Protein AF-A0A269XDC7-F1 (afdb_monomer)

Foldseek 3Di:
DDDDPDDDQLVRQDLVVLVVQLVVLVVVCVPPPDPDPVVVSVVSNVVSVVSNVSNVVD

Nearest PDB structures (foldseek):
  6q45-assembly2_P  TM=8.333E-01  e=8.097E-01  Fusobacterium nucleatum subsp. nucleatum ATCC 25586

Solvent-accessible surface area (backbone atoms only — not comparable to full-atom values): 3512 Å² total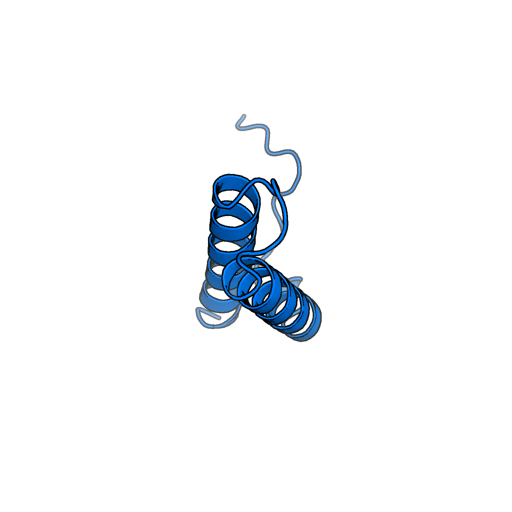; per-residue (Å²): 137,88,88,67,98,77,80,74,56,58,89,73,58,58,58,67,60,27,51,54,46,28,53,54,22,49,55,57,63,70,49,81,86,56,99,60,61,57,68,55,29,50,54,45,28,53,52,19,51,50,52,46,52,49,46,65,75,109

Sequence (58 aa):
SIIVQTAEAANEIDVERAKLAKSRAESHLENDDDNSDINRAKRALERANNRLRVAEFK

Secondary structure (DSSP, 8-state):
----SS---TTT--HHHHHHHHHHHHHHHH-TTS---HHHHHHHHHHHHHHHHHHHT-

Radius of gyration: 13.21 Å; Cα contacts (8 Å, |Δi|>4): 38; chains: 1; bounding box: 41×14×34 Å

Structure (mmCIF, N/CA/C/O backbone):
data_AF-A0A269XDC7-F1
#
_entry.id   AF-A0A269XDC7-F1
#
loop_
_atom_site.group_PDB
_atom_site.id
_atom_site.type_symbol
_atom_site.label_atom_id
_atom_site.label_alt_id
_atom_site.label_comp_id
_atom_site.label_asym_id
_atom_site.label_entity_id
_atom_site.label_seq_id
_atom_site.pdbx_PDB_ins_code
_atom_site.Cart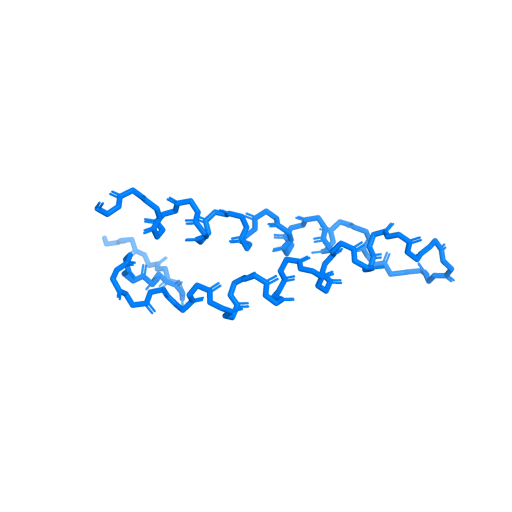n_x
_atom_site.Cartn_y
_atom_site.Cartn_z
_atom_site.occupancy
_atom_site.B_iso_or_equiv
_atom_site.auth_seq_id
_atom_site.auth_comp_id
_atom_site.auth_asym_id
_atom_site.auth_atom_id
_atom_site.pdbx_PDB_model_num
ATOM 1 N N . SER A 1 1 ? -28.790 1.355 -2.298 1.00 69.88 1 SER A N 1
ATOM 2 C CA . SER A 1 1 ? -27.743 0.548 -1.642 1.00 69.88 1 SER A CA 1
ATOM 3 C C . SER A 1 1 ? -26.470 0.691 -2.456 1.00 69.88 1 SER A C 1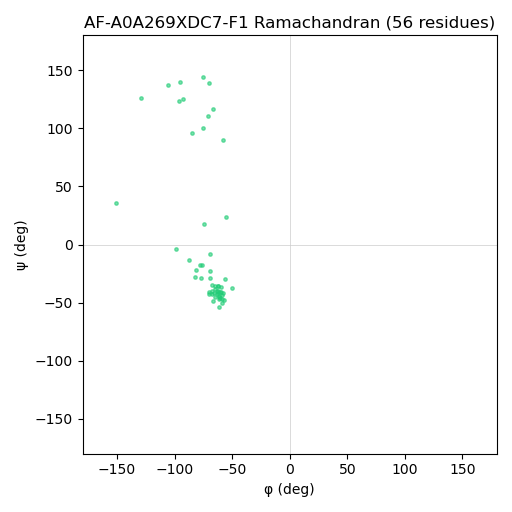
ATOM 5 O O . SER A 1 1 ? -26.548 0.701 -3.678 1.00 69.88 1 SER A O 1
ATOM 7 N N . ILE A 1 2 ? -25.322 0.888 -1.808 1.00 72.19 2 ILE A N 1
ATOM 8 C CA . ILE A 1 2 ? -24.026 0.957 -2.498 1.00 72.19 2 ILE A CA 1
ATOM 9 C C . ILE A 1 2 ? -23.447 -0.457 -2.494 1.00 72.19 2 ILE A C 1
ATOM 11 O O . ILE A 1 2 ? -23.357 -1.073 -1.436 1.00 72.19 2 ILE A O 1
ATOM 15 N N . ILE A 1 3 ? -23.105 -0.982 -3.670 1.00 68.44 3 ILE A N 1
ATOM 16 C CA . ILE A 1 3 ? -22.515 -2.316 -3.815 1.00 68.44 3 ILE A CA 1
ATOM 17 C C . ILE A 1 3 ? -21.004 -2.148 -3.896 1.00 68.44 3 ILE A C 1
ATOM 19 O O . ILE A 1 3 ? -20.500 -1.440 -4.766 1.00 68.44 3 ILE A O 1
ATOM 23 N N . VAL A 1 4 ? -20.284 -2.808 -2.993 1.00 70.31 4 VAL A N 1
ATOM 24 C CA . VAL A 1 4 ? -18.822 -2.787 -2.951 1.00 70.31 4 VAL A CA 1
ATOM 25 C C . VAL A 1 4 ? -18.335 -4.228 -2.891 1.00 70.31 4 VAL A C 1
ATOM 27 O O . VAL A 1 4 ? -18.778 -4.992 -2.041 1.00 70.31 4 VAL A O 1
ATOM 30 N N . GLN A 1 5 ? -17.448 -4.617 -3.808 1.00 66.69 5 GLN A N 1
ATOM 31 C CA . GLN A 1 5 ? -17.022 -6.016 -3.962 1.00 66.69 5 GLN A CA 1
ATOM 32 C C . GLN A 1 5 ? -16.029 -6.484 -2.884 1.00 66.69 5 GLN A C 1
ATOM 34 O O . GLN A 1 5 ? -15.845 -7.683 -2.711 1.00 66.69 5 GLN A O 1
ATOM 39 N N . THR A 1 6 ? -15.379 -5.558 -2.172 1.00 68.31 6 THR A N 1
ATOM 40 C CA . THR A 1 6 ? -14.273 -5.856 -1.240 1.00 68.31 6 THR A CA 1
ATOM 41 C C . THR A 1 6 ? -14.189 -4.848 -0.087 1.00 68.31 6 THR A C 1
ATOM 43 O O . THR A 1 6 ? -13.094 -4.428 0.285 1.00 68.31 6 THR A O 1
ATOM 46 N N . ALA A 1 7 ? -15.321 -4.353 0.419 1.00 67.44 7 ALA A N 1
ATOM 47 C CA . ALA A 1 7 ? -15.299 -3.479 1.592 1.00 67.44 7 ALA A CA 1
ATOM 48 C C . ALA A 1 7 ? -14.930 -4.309 2.832 1.00 67.44 7 ALA A C 1
ATOM 50 O O . ALA A 1 7 ? -15.703 -5.164 3.251 1.00 67.44 7 ALA A O 1
ATOM 51 N N . GLU A 1 8 ? -13.740 -4.071 3.377 1.00 70.44 8 GLU A N 1
ATOM 52 C CA . GLU A 1 8 ? -13.254 -4.666 4.626 1.00 70.44 8 GLU A CA 1
ATOM 53 C C . GLU A 1 8 ? -13.544 -3.690 5.780 1.00 70.44 8 GLU A C 1
ATOM 55 O O . GLU A 1 8 ? -13.393 -2.473 5.618 1.00 70.44 8 GLU A O 1
ATOM 60 N N . ALA A 1 9 ? -13.964 -4.194 6.944 1.00 75.62 9 ALA A N 1
ATOM 61 C CA . ALA A 1 9 ? -14.126 -3.361 8.131 1.00 75.62 9 ALA A CA 1
ATOM 62 C C . ALA A 1 9 ? -12.752 -3.024 8.738 1.00 75.62 9 ALA A C 1
ATOM 64 O O . ALA A 1 9 ? -11.850 -3.857 8.743 1.00 75.62 9 ALA A O 1
ATOM 65 N N . ALA A 1 10 ? -12.578 -1.813 9.283 1.00 76.12 10 ALA A N 1
ATOM 66 C CA . ALA A 1 10 ? -11.283 -1.339 9.798 1.00 76.12 10 ALA A CA 1
ATOM 67 C C . ALA A 1 10 ? -10.666 -2.264 10.866 1.00 76.12 10 ALA A C 1
ATOM 69 O O . ALA A 1 10 ? -9.450 -2.365 11.000 1.00 76.12 10 ALA A O 1
ATOM 70 N N . ASN A 1 11 ? -11.509 -2.962 11.628 1.00 77.75 11 ASN A N 1
ATOM 71 C CA . ASN A 1 11 ? -11.104 -3.928 12.642 1.00 77.75 11 ASN A CA 1
ATOM 72 C C . ASN A 1 11 ? -10.673 -5.294 12.099 1.00 77.75 11 ASN A C 1
ATOM 74 O O . ASN A 1 11 ? -10.015 -6.021 12.838 1.00 77.75 11 ASN A O 1
ATOM 78 N N . GLU A 1 12 ? -11.032 -5.619 10.862 1.00 82.06 12 GLU A N 1
ATOM 79 C CA . GLU A 1 12 ? -10.713 -6.875 10.179 1.00 82.06 12 GLU A CA 1
ATOM 80 C C . GLU A 1 12 ? -9.506 -6.732 9.239 1.00 82.06 12 GLU A C 1
ATOM 82 O O . GLU A 1 12 ? -9.058 -7.718 8.652 1.00 82.06 12 GLU A O 1
ATOM 87 N N . ILE A 1 13 ? -8.955 -5.518 9.100 1.00 82.50 13 ILE A N 1
ATOM 88 C CA . ILE A 1 13 ? -7.775 -5.272 8.271 1.00 82.50 13 ILE A CA 1
ATOM 89 C C . ILE A 1 13 ? -6.561 -5.982 8.877 1.00 82.50 13 ILE A C 1
ATOM 91 O O . ILE A 1 13 ? -6.072 -5.633 9.952 1.00 82.50 13 ILE A O 1
ATOM 95 N N . ASP A 1 14 ? -6.024 -6.939 8.124 1.00 86.56 14 ASP A N 1
ATOM 96 C CA . ASP A 1 14 ? -4.735 -7.564 8.401 1.00 86.56 14 ASP A CA 1
ATOM 97 C C . ASP A 1 14 ? -3.595 -6.603 8.015 1.00 86.56 14 ASP A C 1
ATOM 99 O O . ASP A 1 14 ? -3.237 -6.434 6.841 1.00 86.56 14 ASP A O 1
ATOM 103 N N . VAL A 1 15 ? -3.039 -5.945 9.033 1.00 87.50 15 VAL A N 1
ATOM 104 C CA . VAL A 1 15 ? -1.969 -4.947 8.905 1.00 87.50 15 VAL A CA 1
ATOM 105 C C . VAL A 1 15 ? -0.694 -5.556 8.318 1.00 87.50 15 VAL A C 1
ATOM 107 O O . VAL A 1 15 ? -0.049 -4.931 7.474 1.00 87.50 15 VAL A O 1
ATOM 110 N N . GLU A 1 16 ? -0.334 -6.777 8.710 1.00 88.25 16 GLU A N 1
ATOM 111 C CA . GLU A 1 16 ? 0.891 -7.433 8.239 1.00 88.25 16 GLU A CA 1
ATOM 112 C C . GLU A 1 16 ? 0.768 -7.814 6.762 1.00 88.25 16 GLU A C 1
ATOM 114 O O . GLU A 1 16 ? 1.674 -7.557 5.960 1.00 88.25 16 GLU A O 1
ATOM 119 N N . ARG A 1 17 ? -0.405 -8.305 6.349 1.00 87.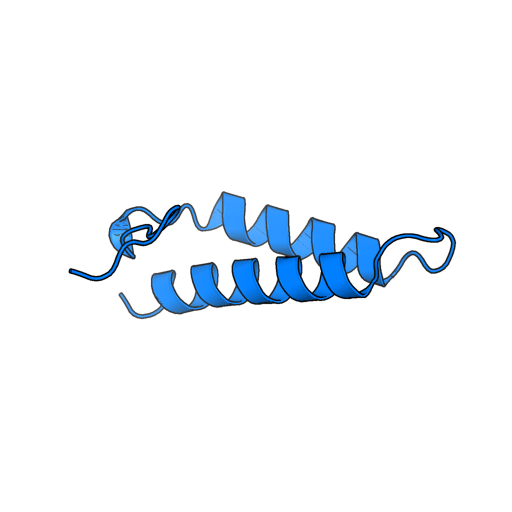50 17 ARG A N 1
ATOM 120 C CA . ARG A 1 17 ? -0.711 -8.526 4.932 1.00 87.50 17 ARG A CA 1
ATOM 121 C C . ARG A 1 17 ? -0.639 -7.231 4.121 1.00 87.50 17 ARG A C 1
ATOM 123 O O . ARG A 1 17 ? -0.131 -7.247 2.996 1.00 87.50 17 ARG A O 1
ATOM 130 N N . ALA A 1 18 ? -1.136 -6.118 4.662 1.00 88.81 18 ALA A N 1
ATOM 131 C CA . ALA A 1 18 ? -1.090 -4.822 3.989 1.00 88.81 18 ALA A CA 1
ATOM 132 C C . ALA A 1 18 ? 0.351 -4.289 3.848 1.00 88.81 18 ALA A C 1
ATOM 134 O O . ALA A 1 18 ? 0.713 -3.816 2.769 1.00 88.81 18 ALA A O 1
ATOM 135 N N . LYS A 1 19 ? 1.203 -4.446 4.872 1.00 90.62 19 LYS A N 1
ATOM 136 C CA . LYS A 1 19 ? 2.640 -4.112 4.802 1.00 90.62 19 LYS A CA 1
ATOM 137 C C . LYS A 1 19 ? 3.374 -4.940 3.749 1.00 90.62 19 LYS A C 1
ATOM 139 O O . LYS A 1 19 ? 4.118 -4.391 2.940 1.00 90.62 19 LYS A O 1
ATOM 144 N N . LEU A 1 20 ? 3.120 -6.247 3.705 1.00 91.69 20 LEU A N 1
ATOM 145 C CA . LEU A 1 20 ? 3.730 -7.137 2.717 1.00 91.69 20 LEU A CA 1
ATOM 146 C C . LEU A 1 20 ? 3.304 -6.773 1.285 1.00 91.69 20 LEU A C 1
ATOM 148 O O . LEU A 1 20 ? 4.116 -6.796 0.361 1.00 91.69 20 LEU A O 1
ATOM 152 N N . ALA A 1 21 ? 2.031 -6.416 1.091 1.00 89.75 21 ALA A N 1
ATOM 153 C CA . ALA A 1 21 ? 1.522 -5.957 -0.200 1.00 89.75 21 ALA A CA 1
ATOM 154 C C . ALA A 1 21 ? 2.160 -4.631 -0.640 1.00 89.75 21 ALA A C 1
ATOM 156 O O . ALA A 1 21 ? 2.464 -4.475 -1.822 1.00 89.75 21 ALA A O 1
ATOM 157 N N . LYS A 1 22 ? 2.389 -3.708 0.303 1.00 91.12 22 LYS A N 1
ATOM 158 C CA . LYS A 1 22 ? 3.107 -2.454 0.055 1.00 91.12 22 LYS A CA 1
ATOM 159 C C . LYS A 1 22 ? 4.540 -2.726 -0.406 1.00 91.12 22 LYS A C 1
ATOM 161 O O . LYS A 1 22 ? 4.891 -2.300 -1.497 1.00 91.12 22 LYS A O 1
ATOM 166 N N . SER A 1 23 ? 5.303 -3.515 0.352 1.00 90.94 23 SER A N 1
ATOM 167 C CA . SER A 1 23 ? 6.700 -3.834 0.022 1.00 90.94 23 SER A CA 1
ATOM 168 C C . SER A 1 23 ? 6.839 -4.490 -1.358 1.00 90.94 23 SER A C 1
ATOM 170 O O . SER A 1 23 ? 7.690 -4.091 -2.143 1.00 90.94 23 SER A O 1
ATOM 172 N N . ARG A 1 24 ? 5.946 -5.423 -1.719 1.00 88.75 24 ARG A N 1
ATOM 173 C CA . ARG A 1 24 ? 5.939 -6.018 -3.069 1.00 88.75 24 ARG A CA 1
ATOM 174 C C . ARG A 1 24 ? 5.668 -4.994 -4.170 1.00 88.75 24 ARG A C 1
ATOM 176 O O . ARG A 1 24 ? 6.288 -5.061 -5.226 1.00 88.75 24 ARG A O 1
ATOM 183 N N . ALA A 1 25 ? 4.727 -4.077 -3.943 1.00 88.06 25 ALA A N 1
ATOM 184 C CA . ALA A 1 25 ? 4.408 -3.029 -4.907 1.00 88.06 25 ALA A CA 1
ATOM 185 C C . ALA A 1 25 ? 5.559 -2.021 -5.062 1.00 88.06 25 ALA A C 1
ATOM 187 O O . ALA A 1 25 ? 5.786 -1.553 -6.172 1.00 88.06 25 ALA A O 1
ATOM 188 N N . GLU A 1 26 ? 6.292 -1.727 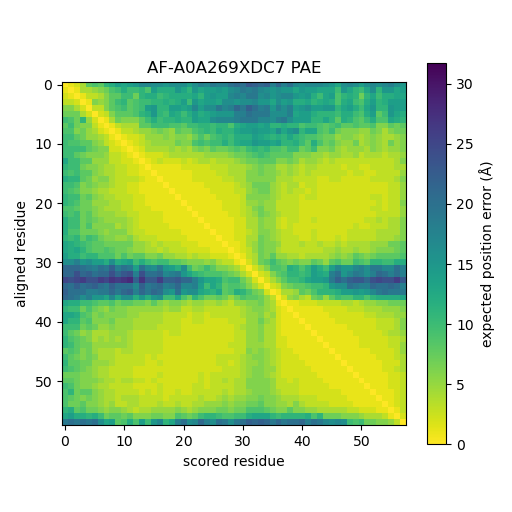-3.985 1.00 87.25 26 GLU A N 1
ATOM 189 C CA . GLU A 1 26 ? 7.506 -0.897 -4.005 1.00 87.25 26 GLU A CA 1
ATOM 190 C C . GLU A 1 26 ? 8.626 -1.586 -4.782 1.00 87.25 26 GLU A C 1
ATOM 192 O O . GLU A 1 26 ? 9.148 -1.004 -5.727 1.00 87.25 26 GLU A O 1
ATOM 197 N N . SER A 1 27 ? 8.906 -2.862 -4.501 1.00 87.25 27 SER A N 1
ATOM 198 C CA . SER A 1 27 ? 9.898 -3.621 -5.269 1.00 87.25 27 SER A CA 1
ATOM 199 C C . SER A 1 27 ? 9.533 -3.709 -6.754 1.00 87.25 27 SER A C 1
ATOM 201 O O . SER A 1 27 ? 10.409 -3.640 -7.604 1.00 87.25 27 SER A O 1
ATOM 203 N N . HIS A 1 28 ? 8.251 -3.829 -7.109 1.00 83.62 28 HIS A N 1
ATOM 204 C CA . HIS A 1 28 ? 7.823 -3.781 -8.514 1.00 83.62 28 HIS A CA 1
ATOM 205 C C . HIS A 1 28 ? 7.960 -2.399 -9.165 1.00 83.62 28 HIS A C 1
ATOM 207 O O . HIS A 1 28 ? 8.023 -2.332 -10.384 1.00 83.62 28 HIS A O 1
ATOM 213 N N . LEU A 1 29 ? 7.988 -1.312 -8.392 1.00 81.56 29 LEU A N 1
ATOM 214 C CA . LEU A 1 29 ? 8.241 0.033 -8.917 1.00 81.56 29 LEU A CA 1
ATOM 215 C C . LEU A 1 29 ? 9.730 0.325 -9.103 1.00 81.56 29 LEU A C 1
ATOM 217 O O . LEU A 1 29 ? 10.066 1.145 -9.947 1.00 81.56 29 LEU A O 1
ATOM 221 N N . GLU A 1 30 ? 10.595 -0.308 -8.312 1.00 81.12 30 GLU A N 1
ATOM 222 C CA . GLU A 1 30 ? 12.052 -0.144 -8.399 1.00 81.12 30 GLU A CA 1
ATOM 223 C C . GLU A 1 30 ? 12.690 -0.993 -9.506 1.00 81.12 30 GLU A C 1
ATOM 225 O O . GLU A 1 30 ? 13.784 -0.682 -9.970 1.00 81.12 30 GLU A O 1
ATOM 230 N N . ASN A 1 31 ? 12.022 -2.065 -9.939 1.00 76.19 31 ASN A N 1
ATOM 231 C CA . ASN A 1 31 ? 12.492 -2.890 -11.047 1.00 76.19 31 ASN A CA 1
ATOM 232 C C . ASN A 1 31 ? 12.029 -2.286 -12.385 1.00 76.19 31 ASN A C 1
ATOM 234 O O . ASN A 1 31 ? 10.918 -2.549 -12.838 1.00 76.19 31 ASN A O 1
ATOM 238 N N . ASP A 1 32 ? 12.906 -1.501 -13.015 1.00 60.88 32 ASP A N 1
ATOM 239 C CA . ASP A 1 32 ? 12.697 -0.851 -14.325 1.00 60.88 32 ASP A CA 1
ATOM 240 C C . ASP A 1 32 ? 12.666 -1.832 -15.521 1.00 60.88 32 ASP A C 1
ATOM 242 O O . ASP A 1 32 ? 12.369 -1.431 -16.646 1.00 60.88 32 ASP A O 1
ATOM 246 N N . ASP A 1 33 ? 12.988 -3.110 -15.298 1.00 60.84 33 ASP A N 1
ATOM 247 C CA . ASP A 1 33 ? 13.342 -4.055 -16.370 1.00 60.84 33 ASP A CA 1
ATOM 248 C C . ASP A 1 33 ? 12.149 -4.786 -17.004 1.00 60.84 33 ASP A C 1
ATOM 250 O O . ASP A 1 33 ? 12.269 -5.383 -18.073 1.00 60.84 33 ASP A O 1
ATOM 254 N N . ASP A 1 34 ? 10.972 -4.725 -16.385 1.00 54.41 34 ASP A N 1
ATOM 255 C CA . ASP A 1 34 ? 9.786 -5.354 -16.945 1.00 54.41 34 ASP A CA 1
ATOM 256 C C . ASP A 1 34 ? 8.851 -4.305 -17.530 1.00 54.41 34 ASP A C 1
ATOM 258 O O . ASP A 1 34 ? 8.500 -3.312 -16.894 1.00 54.41 34 ASP A O 1
ATOM 262 N N . ASN A 1 35 ? 8.316 -4.633 -18.704 1.00 57.56 35 ASN A N 1
ATOM 263 C CA . ASN A 1 35 ? 7.115 -4.090 -19.352 1.00 57.56 35 ASN A CA 1
ATOM 264 C C . ASN A 1 35 ? 5.842 -4.189 -18.459 1.00 57.56 35 ASN A C 1
ATOM 266 O O . ASN A 1 35 ? 4.712 -4.290 -18.941 1.00 57.56 35 ASN A O 1
ATOM 270 N N . SER A 1 36 ? 6.027 -4.266 -17.142 1.00 64.31 36 SER A N 1
ATOM 271 C C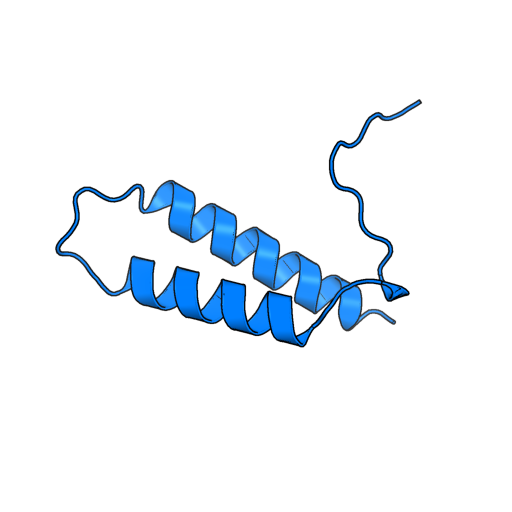A . SER A 1 36 ? 5.033 -4.385 -16.104 1.00 64.31 36 SER A CA 1
ATOM 272 C C . SER A 1 36 ? 4.267 -3.076 -15.988 1.00 64.31 36 SER A C 1
ATOM 274 O O . SER A 1 36 ? 4.809 -1.976 -16.074 1.00 64.31 36 SER A O 1
ATOM 276 N N . ASP A 1 37 ? 2.957 -3.196 -15.805 1.00 74.44 37 ASP A N 1
ATOM 277 C CA . ASP A 1 37 ? 2.077 -2.065 -15.547 1.00 74.44 37 ASP A CA 1
ATOM 278 C C . ASP A 1 37 ? 2.541 -1.318 -14.275 1.00 74.44 37 ASP A C 1
ATOM 280 O O . ASP A 1 37 ? 2.040 -1.569 -13.174 1.00 74.44 37 ASP A O 1
ATOM 284 N N . ILE A 1 38 ? 3.424 -0.326 -14.407 1.00 81.25 38 ILE A N 1
ATOM 285 C CA . ILE A 1 38 ? 3.793 0.610 -13.329 1.00 81.25 38 ILE A CA 1
ATOM 286 C C . ILE A 1 38 ? 2.519 1.190 -12.698 1.00 81.25 38 ILE A C 1
ATOM 288 O O . ILE A 1 38 ? 2.395 1.327 -11.481 1.00 81.25 38 ILE A O 1
ATOM 292 N N . ASN A 1 39 ? 1.505 1.457 -13.523 1.00 83.88 39 ASN A N 1
ATOM 293 C CA . ASN A 1 39 ? 0.192 1.923 -13.083 1.00 83.88 39 ASN A CA 1
ATOM 294 C C . ASN A 1 39 ? -0.533 0.915 -12.174 1.00 83.88 39 ASN A C 1
ATOM 296 O O . ASN A 1 39 ? -1.227 1.312 -11.235 1.00 83.88 39 ASN A O 1
ATOM 300 N N . ARG A 1 40 ? -0.379 -0.391 -12.413 1.00 84.56 40 ARG A N 1
ATOM 301 C CA . ARG A 1 40 ? -0.930 -1.452 -11.556 1.00 84.56 40 ARG A CA 1
ATOM 302 C C . ARG A 1 40 ? -0.189 -1.511 -10.229 1.00 84.56 40 ARG A C 1
ATOM 304 O O . ARG A 1 40 ? -0.860 -1.614 -9.200 1.00 84.56 40 ARG A O 1
ATOM 311 N N . ALA A 1 41 ? 1.140 -1.402 -10.247 1.00 86.81 41 ALA A N 1
ATOM 312 C CA . ALA A 1 41 ? 1.956 -1.355 -9.037 1.00 86.81 41 ALA A CA 1
ATOM 313 C C . ALA A 1 41 ? 1.603 -0.126 -8.179 1.00 86.81 41 ALA A C 1
ATOM 315 O O . ALA A 1 41 ? 1.280 -0.281 -7.002 1.00 86.81 41 ALA A O 1
ATOM 316 N N . LYS A 1 42 ? 1.490 1.068 -8.781 1.00 87.12 42 LYS A N 1
ATOM 317 C CA . LYS A 1 42 ? 1.031 2.295 -8.095 1.00 87.12 42 LYS A CA 1
ATOM 318 C C . LYS A 1 42 ? -0.353 2.132 -7.467 1.00 87.12 42 LYS A C 1
ATOM 320 O O . LYS A 1 42 ? -0.531 2.413 -6.287 1.00 87.12 42 LYS A O 1
ATOM 325 N N . ARG A 1 43 ? -1.330 1.598 -8.208 1.00 89.94 43 ARG A N 1
ATOM 326 C CA . ARG A 1 43 ? -2.676 1.336 -7.661 1.00 89.94 43 ARG A CA 1
ATOM 327 C C . ARG A 1 43 ? -2.651 0.313 -6.522 1.00 89.94 43 ARG A C 1
ATOM 329 O O . ARG A 1 43 ? -3.461 0.401 -5.603 1.00 89.94 43 ARG A O 1
ATOM 336 N N . ALA A 1 44 ? -1.780 -0.695 -6.588 1.00 89.19 44 ALA A N 1
ATOM 337 C CA . ALA A 1 44 ? -1.623 -1.671 -5.511 1.00 89.19 44 ALA A CA 1
ATOM 338 C C . ALA A 1 44 ? -1.021 -1.031 -4.253 1.00 89.19 44 ALA A C 1
ATOM 340 O O . ALA A 1 44 ? -1.542 -1.261 -3.159 1.00 89.19 44 ALA A O 1
ATOM 341 N N . LEU A 1 45 ? -0.008 -0.180 -4.426 1.00 90.94 45 LEU A N 1
ATOM 342 C CA . LEU A 1 45 ? 0.608 0.607 -3.363 1.00 90.94 45 LEU A CA 1
ATOM 343 C C . LEU A 1 45 ? -0.419 1.514 -2.672 1.00 90.94 45 LEU A C 1
ATOM 345 O O . LEU A 1 45 ? -0.554 1.478 -1.451 1.00 90.94 45 LEU A O 1
ATOM 349 N N . GLU A 1 46 ? -1.194 2.280 -3.444 1.00 91.00 46 GLU A N 1
ATOM 350 C CA . GLU A 1 46 ? -2.234 3.161 -2.901 1.00 91.00 46 GLU A CA 1
ATOM 351 C C . GLU A 1 46 ? -3.274 2.388 -2.089 1.00 91.00 46 GLU A C 1
ATOM 353 O O . GLU A 1 46 ? -3.626 2.804 -0.986 1.00 91.00 46 GLU A O 1
ATOM 358 N N . ARG A 1 47 ? -3.726 1.224 -2.576 1.00 89.38 47 ARG A N 1
ATOM 359 C CA . ARG A 1 47 ? -4.660 0.373 -1.820 1.00 89.38 47 ARG A CA 1
ATOM 360 C C . ARG A 1 47 ? -4.054 -0.140 -0.517 1.00 89.38 47 ARG A C 1
ATOM 362 O O . ARG A 1 47 ? -4.751 -0.168 0.493 1.00 89.38 47 ARG A O 1
ATOM 369 N N . ALA A 1 48 ? -2.792 -0.567 -0.532 1.00 90.12 48 ALA A N 1
ATOM 370 C CA . ALA A 1 48 ? -2.107 -1.048 0.665 1.00 90.12 48 ALA A CA 1
ATOM 371 C C . ALA A 1 48 ? -1.943 0.076 1.700 1.00 90.12 48 ALA A C 1
ATOM 373 O O . ALA A 1 48 ? -2.294 -0.107 2.863 1.00 90.12 48 ALA A O 1
ATOM 374 N N . ASN A 1 49 ? -1.517 1.262 1.259 1.00 91.06 49 ASN A N 1
ATOM 375 C CA . ASN A 1 49 ? -1.412 2.444 2.110 1.00 91.06 49 ASN A CA 1
ATOM 376 C C . ASN A 1 49 ? -2.768 2.854 2.692 1.00 91.06 49 ASN A C 1
ATOM 378 O O . ASN A 1 49 ? -2.846 3.184 3.869 1.00 91.06 49 ASN A O 1
ATOM 382 N N . ASN A 1 50 ? -3.842 2.802 1.901 1.00 90.25 50 ASN A N 1
ATOM 383 C CA . ASN A 1 50 ? -5.175 3.154 2.384 1.00 90.25 50 ASN A CA 1
ATOM 384 C C . ASN A 1 50 ? -5.669 2.163 3.454 1.00 90.25 50 ASN A C 1
ATOM 386 O O . ASN A 1 50 ? -6.157 2.586 4.496 1.00 90.25 50 ASN A O 1
ATOM 390 N N . ARG A 1 51 ? -5.446 0.853 3.260 1.00 87.25 51 ARG A N 1
ATOM 391 C CA . ARG A 1 51 ? -5.732 -0.164 4.288 1.00 87.25 51 ARG A 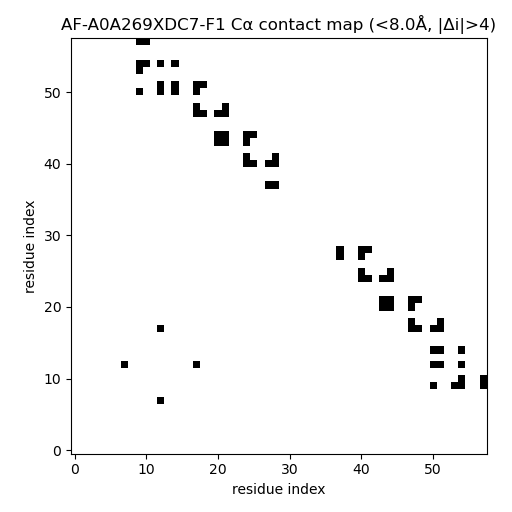CA 1
ATOM 392 C C . ARG A 1 51 ? -4.966 0.089 5.588 1.00 87.25 51 ARG A C 1
ATOM 394 O O . ARG A 1 51 ? -5.571 0.060 6.652 1.00 87.25 51 ARG A O 1
ATOM 401 N N . LEU A 1 52 ? -3.663 0.371 5.503 1.00 87.50 52 LEU A N 1
ATOM 402 C CA . LEU A 1 52 ? -2.840 0.685 6.679 1.00 87.50 52 LEU A CA 1
ATOM 403 C C . LEU A 1 52 ? -3.359 1.925 7.408 1.00 87.50 52 LEU A C 1
ATOM 405 O O . LEU A 1 52 ? -3.547 1.894 8.617 1.00 87.50 52 LEU A O 1
ATOM 409 N N . ARG A 1 53 ? -3.672 2.985 6.659 1.00 88.94 53 ARG A N 1
ATOM 410 C CA . ARG A 1 53 ? -4.184 4.236 7.218 1.00 88.94 53 ARG A CA 1
ATOM 411 C C . ARG A 1 53 ? -5.515 4.040 7.942 1.00 88.94 53 ARG A C 1
ATOM 413 O O . ARG A 1 53 ? -5.702 4.552 9.036 1.00 88.94 53 ARG A O 1
ATOM 420 N N . VAL A 1 54 ? -6.440 3.287 7.346 1.00 87.31 54 VAL A N 1
ATOM 421 C CA . VAL A 1 54 ? -7.740 2.970 7.960 1.00 87.31 54 VAL A CA 1
ATOM 422 C C . VAL A 1 54 ? -7.570 2.114 9.219 1.00 87.31 54 VAL A C 1
ATOM 424 O O . VAL A 1 54 ? -8.303 2.317 10.181 1.00 87.31 54 VAL A O 1
ATOM 427 N N . ALA A 1 55 ? -6.592 1.205 9.241 1.00 84.75 55 ALA A N 1
ATOM 428 C CA . ALA A 1 55 ? -6.262 0.429 10.434 1.00 84.75 55 ALA A CA 1
ATOM 429 C C . ALA A 1 55 ? -5.634 1.281 11.558 1.00 84.75 55 ALA A C 1
ATOM 431 O O . ALA A 1 55 ? -5.803 0.943 12.726 1.00 84.75 55 ALA A O 1
ATOM 432 N N . GLU A 1 56 ? -4.935 2.373 11.224 1.00 82.88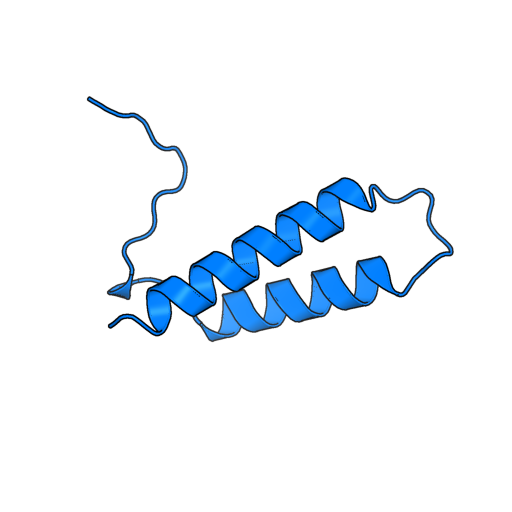 56 GLU A N 1
ATOM 433 C CA . GLU A 1 56 ? -4.370 3.330 12.191 1.00 82.88 56 GLU A CA 1
ATOM 434 C C . GLU A 1 56 ? -5.413 4.282 12.794 1.00 82.88 56 GLU A C 1
ATOM 436 O O . GLU A 1 56 ? -5.247 4.714 13.929 1.00 82.88 56 GLU A O 1
ATOM 441 N N . PHE A 1 57 ? -6.496 4.603 12.077 1.00 77.25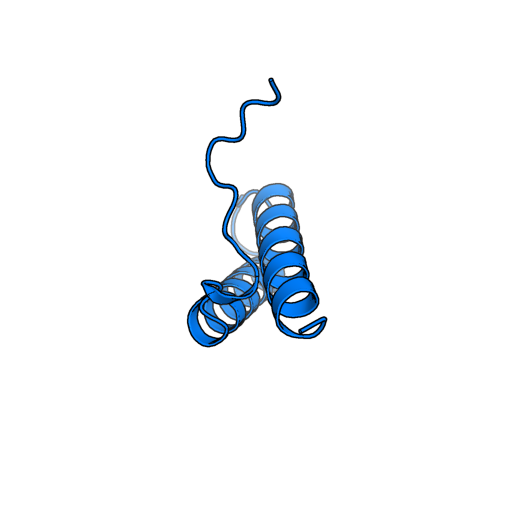 57 PHE A N 1
ATOM 442 C CA . PHE A 1 57 ? -7.575 5.489 12.556 1.00 77.25 57 PHE A CA 1
ATOM 443 C C . PHE A 1 57 ? -8.516 4.844 13.598 1.00 77.25 57 PHE A C 1
ATOM 445 O O . PHE A 1 57 ? -9.635 5.321 13.799 1.00 77.25 57 PHE A O 1
ATOM 452 N N . LYS A 1 58 ? -8.087 3.748 14.223 1.00 56.09 58 LYS A N 1
ATOM 453 C CA . LYS A 1 58 ? -8.869 2.960 15.176 1.00 56.09 58 LYS A CA 1
ATOM 454 C C . LYS A 1 58 ? -8.830 3.535 16.589 1.00 56.09 58 LYS A C 1
ATOM 456 O O . LYS A 1 58 ? -7.762 4.043 16.993 1.00 56.09 58 LYS A O 1
#

Organism: NCBI:txid152332

pLDDT: mean 80.76, std 10.28, range [54.41, 91.69]

Mean predicted aligned error: 6.54 Å

InterPro domains:
  IPR020547 ATP synthase epsilon subunit, C-terminal domain [PF00401] (12-56)
  IPR036794 ATP synthase delta/epsilon subunit, C-terminal domain superfamily [SSF46604] (11-56)